Protein AF-A0A521DB91-F1 (afdb_monomer_lite)

pLDDT: mean 90.23, std 8.07, range [60.72, 98.31]

Structure (mmCIF, N/CA/C/O backbone):
data_AF-A0A521DB91-F1
#
_entry.id   AF-A0A521DB91-F1
#
loop_
_atom_site.group_PDB
_atom_site.id
_atom_site.type_symbol
_atom_site.label_atom_id
_atom_site.label_alt_id
_atom_site.label_comp_id
_atom_site.label_asym_id
_atom_site.label_entity_id
_atom_site.label_seq_id
_atom_site.pdbx_PDB_ins_code
_atom_site.Cartn_x
_atom_site.Cartn_y
_atom_site.Cartn_z
_atom_site.occupancy
_atom_site.B_iso_or_equiv
_atom_site.auth_seq_id
_atom_site.auth_comp_id
_atom_site.auth_asym_id
_atom_site.auth_atom_id
_atom_site.pdbx_PDB_model_num
ATOM 1 N N . ARG A 1 1 ? 15.370 7.212 -3.036 1.00 86.00 1 ARG A N 1
ATOM 2 C CA . ARG A 1 1 ? 15.418 5.733 -3.172 1.00 86.00 1 ARG A CA 1
ATOM 3 C C . ARG A 1 1 ? 16.499 5.408 -4.202 1.00 86.00 1 ARG A C 1
ATOM 5 O O . ARG A 1 1 ? 16.695 6.258 -5.063 1.00 86.00 1 ARG A O 1
ATOM 12 N N . PRO A 1 2 ? 17.221 4.278 -4.116 1.00 95.06 2 PRO A N 1
ATOM 13 C CA . PRO A 1 2 ? 18.300 3.949 -5.055 1.00 95.06 2 PRO A CA 1
ATOM 14 C C . PRO A 1 2 ? 17.750 3.459 -6.412 1.00 95.06 2 PRO A C 1
ATOM 16 O O . PRO A 1 2 ? 18.061 2.363 -6.859 1.00 95.06 2 PRO A O 1
ATOM 19 N N . TYR A 1 3 ? 16.864 4.250 -7.023 1.00 94.81 3 TYR A N 1
ATOM 20 C CA . TYR A 1 3 ? 16.255 4.042 -8.338 1.00 94.81 3 TYR A CA 1
ATOM 21 C C . TYR A 1 3 ? 15.599 5.347 -8.817 1.00 94.81 3 TYR A C 1
ATOM 23 O O . TYR A 1 3 ? 15.254 6.216 -8.004 1.00 94.81 3 TYR A O 1
ATOM 31 N N . THR A 1 4 ? 15.399 5.493 -10.126 1.00 95.06 4 THR A N 1
ATOM 32 C CA . THR A 1 4 ? 14.787 6.695 -10.711 1.00 95.06 4 THR A CA 1
ATOM 33 C C . THR A 1 4 ? 13.262 6.670 -10.597 1.00 95.06 4 THR A C 1
ATOM 35 O O . THR A 1 4 ? 12.628 5.620 -10.503 1.00 95.06 4 THR A O 1
ATOM 38 N N . ARG A 1 5 ? 12.630 7.847 -10.640 1.00 91.75 5 ARG A N 1
ATOM 39 C CA . ARG A 1 5 ? 11.159 7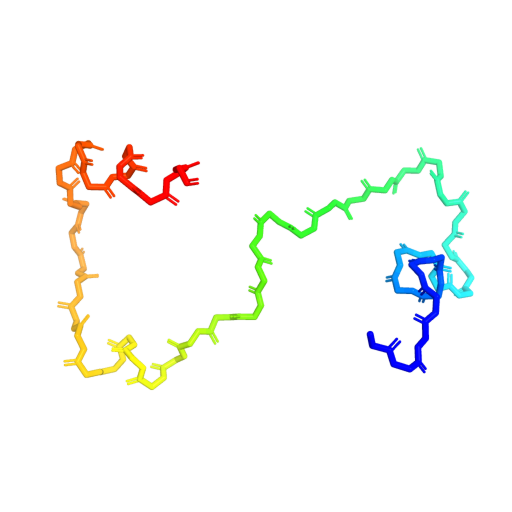.940 -10.679 1.00 91.75 5 ARG A CA 1
ATOM 40 C C . ARG A 1 5 ? 10.581 7.217 -11.895 1.00 91.75 5 ARG A C 1
ATOM 42 O O . ARG A 1 5 ? 9.535 6.595 -11.782 1.00 91.75 5 ARG A O 1
ATOM 49 N N . GLU A 1 6 ? 11.285 7.265 -13.021 1.00 91.62 6 GLU A N 1
ATOM 50 C CA . GLU A 1 6 ? 10.901 6.571 -14.248 1.00 91.62 6 GLU A CA 1
ATOM 51 C C . GLU A 1 6 ? 10.840 5.056 -14.044 1.00 91.62 6 GLU A C 1
ATOM 53 O O . GLU A 1 6 ? 9.808 4.457 -14.318 1.00 91.62 6 GLU A O 1
ATOM 58 N N . GLN A 1 7 ? 11.870 4.461 -13.432 1.00 91.81 7 GLN A N 1
ATOM 59 C CA . GLN A 1 7 ? 11.890 3.029 -13.112 1.00 91.81 7 GLN A CA 1
ATOM 60 C C . GLN A 1 7 ? 10.720 2.600 -12.210 1.00 91.81 7 GLN A C 1
ATOM 62 O O . GLN A 1 7 ? 10.245 1.473 -12.315 1.00 91.81 7 GLN A O 1
ATOM 67 N N . ALA A 1 8 ? 10.243 3.482 -11.326 1.00 92.06 8 ALA A N 1
ATOM 68 C CA . ALA A 1 8 ? 9.118 3.185 -10.439 1.00 92.06 8 ALA A CA 1
ATOM 69 C C . ALA A 1 8 ? 7.745 3.397 -11.089 1.00 92.06 8 ALA A C 1
ATOM 71 O O . ALA A 1 8 ? 6.816 2.631 -10.836 1.00 92.06 8 ALA A O 1
ATOM 72 N N . CYS A 1 9 ? 7.595 4.449 -11.892 1.00 92.75 9 CYS A N 1
ATOM 73 C CA . CYS A 1 9 ? 6.311 4.822 -12.480 1.00 92.75 9 CYS A CA 1
ATOM 74 C C . CYS A 1 9 ? 6.046 4.111 -13.817 1.00 92.75 9 CYS A C 1
ATOM 76 O O . CYS A 1 9 ? 4.883 3.830 -14.131 1.00 92.75 9 CYS A O 1
ATOM 78 N N . PHE A 1 10 ? 7.100 3.791 -14.571 1.00 92.69 10 PHE A N 1
ATOM 79 C CA . PHE A 1 10 ? 7.058 3.263 -15.936 1.00 92.69 10 PHE A CA 1
ATOM 80 C C . PHE A 1 10 ? 7.993 2.046 -16.083 1.00 92.69 10 PHE A C 1
ATOM 82 O O . PHE A 1 10 ? 9.051 2.135 -16.703 1.00 92.69 10 PHE A O 1
ATOM 89 N N . PRO A 1 11 ? 7.638 0.892 -15.489 1.00 89.38 11 PRO A N 1
ATOM 90 C CA . PRO A 1 11 ? 8.413 -0.333 -15.669 1.00 89.38 11 PRO A CA 1
ATOM 91 C C . PRO A 1 11 ? 8.366 -0.818 -17.134 1.00 89.38 11 PRO A C 1
ATOM 93 O O . PRO A 1 11 ? 7.449 -0.442 -17.872 1.00 89.38 11 PRO A O 1
ATOM 96 N N . PRO A 1 12 ? 9.306 -1.683 -17.565 1.00 86.62 12 PRO A N 1
ATOM 97 C CA . PRO A 1 12 ? 9.322 -2.229 -18.923 1.00 86.62 12 PRO A CA 1
ATOM 98 C C . PRO A 1 12 ? 7.967 -2.829 -19.325 1.00 86.62 12 PRO A C 1
ATOM 100 O O . PRO A 1 12 ? 7.373 -3.592 -18.566 1.00 86.62 12 PRO A O 1
ATOM 103 N N . GLY A 1 13 ? 7.474 -2.472 -20.513 1.00 83.19 13 GLY A N 1
ATOM 104 C CA . GLY A 1 13 ? 6.143 -2.866 -21.000 1.00 83.19 13 GLY A CA 1
ATOM 105 C C . GLY A 1 13 ? 5.015 -1.886 -20.650 1.00 83.19 13 GLY A C 1
ATOM 106 O O . GLY A 1 13 ? 3.923 -2.007 -21.200 1.00 83.19 13 GLY A O 1
ATOM 107 N N . SER A 1 14 ? 5.268 -0.881 -19.804 1.00 85.06 14 SER A N 1
ATOM 108 C CA . SER A 1 14 ? 4.361 0.255 -19.603 1.00 85.06 14 SER A CA 1
ATOM 109 C C . SER A 1 14 ? 4.633 1.334 -20.651 1.00 85.06 14 SER A C 1
ATOM 111 O O . SER A 1 14 ? 5.730 1.882 -20.706 1.00 85.06 14 SER A O 1
ATOM 113 N N . MET A 1 15 ? 3.638 1.660 -21.479 1.00 75.31 15 MET A N 1
ATOM 114 C CA . MET A 1 15 ? 3.786 2.667 -22.544 1.00 75.31 15 MET A CA 1
ATOM 115 C C . MET A 1 15 ? 3.591 4.110 -22.045 1.00 75.31 15 MET A C 1
ATOM 117 O O . MET A 1 15 ? 3.759 5.052 -22.810 1.00 75.31 15 MET A O 1
ATOM 121 N N . GLY A 1 16 ? 3.191 4.298 -20.781 1.00 78.75 16 GLY A N 1
ATOM 122 C CA . GLY A 1 16 ? 2.967 5.617 -20.175 1.00 78.75 16 GLY A CA 1
ATOM 123 C C . GLY A 1 16 ? 1.763 6.406 -20.710 1.00 78.75 16 GLY A C 1
ATOM 124 O O . GLY A 1 16 ? 1.485 7.480 -20.190 1.00 78.75 16 GLY A O 1
ATOM 125 N N . VAL A 1 17 ? 1.041 5.878 -21.706 1.00 85.75 17 VAL A N 1
ATOM 126 C CA . VAL A 1 17 ? -0.093 6.550 -22.370 1.00 85.75 17 VAL A CA 1
ATOM 127 C C . VAL A 1 17 ? -1.404 6.404 -21.588 1.00 85.75 17 VAL A C 1
ATOM 129 O O . VAL A 1 17 ? -2.216 7.320 -21.584 1.00 85.75 17 VAL A O 1
ATOM 132 N N . ASP A 1 18 ? -1.584 5.282 -20.885 1.00 88.69 18 ASP A N 1
ATOM 133 C CA . ASP A 1 18 ? -2.737 5.002 -20.019 1.00 88.69 18 ASP A CA 1
ATOM 134 C C . ASP A 1 18 ? -2.247 4.561 -18.631 1.00 88.69 18 ASP A C 1
ATOM 136 O O . ASP A 1 18 ? -2.126 3.377 -18.306 1.00 88.69 18 ASP A O 1
ATOM 140 N N . LYS A 1 19 ? -1.807 5.542 -17.838 1.00 90.38 19 LYS A N 1
ATOM 141 C CA . LYS A 1 19 ? -1.191 5.296 -16.533 1.00 90.38 19 LYS A CA 1
ATOM 142 C C . LYS A 1 19 ? -2.240 5.344 -15.426 1.00 90.38 19 LYS A C 1
ATOM 144 O O . LYS A 1 19 ? -2.659 6.419 -15.008 1.00 90.38 19 LYS A O 1
ATOM 149 N N . TYR A 1 20 ? -2.542 4.185 -14.847 1.00 90.25 20 TYR A N 1
ATOM 150 C CA . TYR A 1 20 ? -3.221 4.126 -13.555 1.00 90.25 20 TYR A CA 1
ATOM 151 C C . TYR A 1 20 ? -2.255 4.477 -12.412 1.00 90.25 20 TYR A C 1
ATOM 153 O O . TYR A 1 20 ? -1.158 3.910 -12.301 1.00 90.25 20 TYR A O 1
ATOM 161 N N . TRP A 1 21 ? -2.670 5.410 -11.557 1.00 92.12 21 TRP A N 1
ATOM 162 C CA . TRP A 1 21 ? -1.941 5.812 -10.358 1.00 92.12 21 TRP A CA 1
ATOM 163 C C . TRP A 1 21 ? -2.513 5.113 -9.133 1.00 92.12 21 TRP A C 1
ATOM 165 O O . TRP A 1 21 ? -3.713 5.168 -8.885 1.00 92.12 21 TRP A O 1
ATOM 175 N N . SER A 1 22 ? -1.644 4.495 -8.335 1.00 94.12 22 SER A N 1
ATOM 176 C CA . SER A 1 22 ? -2.031 4.038 -7.003 1.00 94.12 22 SER A CA 1
ATOM 177 C C . SER A 1 22 ? -2.403 5.264 -6.155 1.00 94.12 22 SER A C 1
ATOM 179 O O . SER A 1 22 ? -1.528 6.103 -5.937 1.00 94.12 22 SER A O 1
ATOM 181 N N . PRO A 1 23 ? -3.657 5.390 -5.678 1.00 92.69 23 PRO A N 1
ATOM 182 C CA . PRO A 1 23 ? -4.104 6.578 -4.943 1.00 92.69 23 PRO A CA 1
ATOM 183 C C . PRO A 1 23 ? -3.476 6.677 -3.549 1.00 92.69 23 PRO A C 1
ATOM 185 O O . PRO A 1 23 ? -3.403 7.756 -2.974 1.00 92.69 23 PRO A O 1
ATOM 188 N N . VAL A 1 24 ? -3.001 5.550 -3.014 1.00 93.69 24 VAL A N 1
ATOM 189 C CA . VAL A 1 24 ? -2.321 5.455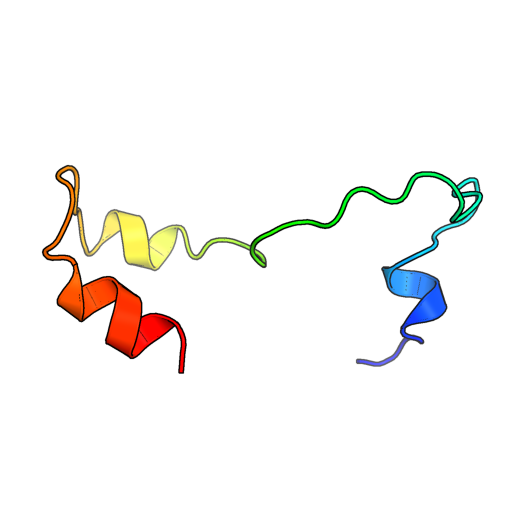 -1.723 1.00 93.69 24 VAL A CA 1
ATOM 190 C C . VAL A 1 24 ? -1.048 4.624 -1.851 1.00 93.69 24 VAL A C 1
ATOM 192 O O . VAL A 1 24 ? -0.881 3.825 -2.778 1.00 93.69 24 VAL A O 1
ATOM 195 N N . ASN A 1 25 ? -0.130 4.819 -0.906 1.00 93.94 25 ASN A N 1
ATOM 196 C CA . ASN A 1 25 ? 1.072 4.002 -0.770 1.00 93.94 25 ASN A CA 1
ATOM 197 C C . ASN A 1 25 ? 0.732 2.655 -0.091 1.00 93.94 25 ASN A C 1
ATOM 199 O O . ASN A 1 25 ? -0.431 2.310 0.113 1.00 93.94 25 ASN A O 1
ATOM 203 N N . ARG A 1 26 ? 1.748 1.863 0.257 1.00 96.81 26 ARG A N 1
ATOM 204 C CA . ARG A 1 26 ? 1.575 0.619 1.014 1.00 96.81 26 ARG A CA 1
ATOM 205 C C . ARG A 1 26 ? 0.835 0.878 2.338 1.00 96.81 26 ARG A C 1
ATOM 207 O O . ARG A 1 26 ? 1.266 1.724 3.113 1.00 96.81 26 ARG A O 1
ATOM 214 N N . VAL A 1 27 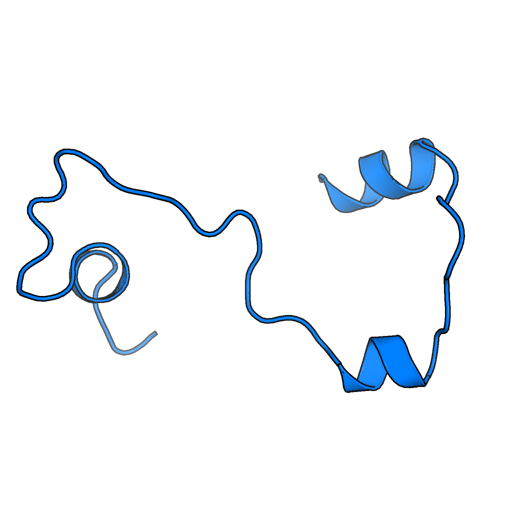? -0.222 0.104 2.584 1.00 96.19 27 VAL A N 1
ATOM 215 C CA . VAL A 1 27 ? -1.040 0.142 3.808 1.00 96.19 27 VAL A CA 1
ATOM 216 C C . VAL A 1 27 ? -0.255 -0.388 5.014 1.00 96.19 27 VAL A C 1
ATOM 218 O O . VAL A 1 27 ? 0.469 -1.381 4.895 1.00 96.19 27 VAL A O 1
ATOM 221 N N . ASP A 1 28 ? -0.415 0.260 6.173 1.00 97.56 28 ASP A N 1
ATOM 222 C CA . ASP A 1 28 ? 0.066 -0.244 7.464 1.00 97.56 28 ASP A CA 1
ATOM 223 C C . ASP A 1 28 ? -0.987 -1.155 8.107 1.00 97.56 28 ASP A C 1
ATOM 225 O O . ASP A 1 28 ? -1.929 -0.706 8.761 1.00 97.56 28 ASP A O 1
ATOM 229 N N . ASN A 1 29 ? -0.814 -2.461 7.912 1.00 97.56 29 ASN A N 1
ATOM 230 C CA . ASN A 1 29 ? -1.742 -3.456 8.443 1.00 97.56 29 ASN A CA 1
ATOM 231 C C . ASN A 1 29 ? -1.674 -3.554 9.976 1.00 97.56 29 ASN A C 1
ATOM 233 O O . ASN A 1 29 ? -2.705 -3.650 10.630 1.00 97.56 29 ASN A O 1
ATOM 237 N N . ALA A 1 30 ? -0.475 -3.488 10.566 1.00 98.31 30 ALA A N 1
ATOM 238 C C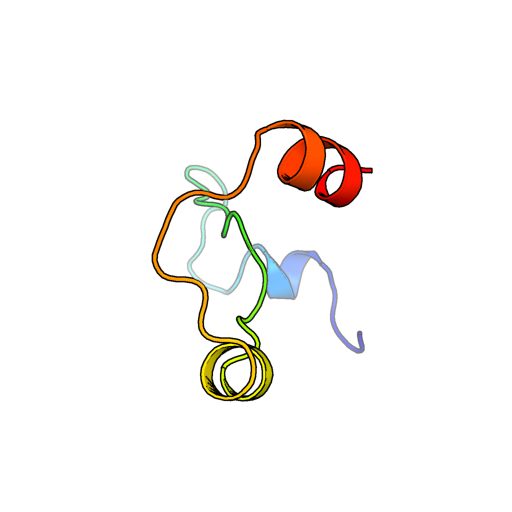A . ALA A 1 30 ? -0.308 -3.682 12.007 1.00 98.31 30 ALA A CA 1
ATOM 239 C C . ALA A 1 30 ? -0.907 -2.522 12.814 1.00 98.31 30 ALA A C 1
ATOM 241 O O . ALA A 1 30 ? -1.400 -2.733 13.924 1.00 98.31 30 ALA A O 1
ATOM 242 N N . TYR A 1 31 ? -0.866 -1.300 12.275 1.00 97.75 31 TYR A N 1
ATOM 243 C CA . TYR A 1 31 ? -1.587 -0.175 12.860 1.00 97.75 31 TYR A CA 1
ATOM 244 C C . TYR A 1 31 ? -3.102 -0.390 12.802 1.00 97.75 31 TYR A C 1
ATOM 246 O O . TYR A 1 31 ? -3.766 -0.197 13.822 1.00 97.75 31 TYR A O 1
ATOM 254 N N . GLY A 1 32 ? -3.629 -0.832 11.655 1.00 97.56 32 GLY A N 1
ATOM 255 C CA . GLY A 1 32 ? -5.055 -1.125 11.483 1.00 97.56 32 GLY A CA 1
ATOM 256 C C . GLY A 1 32 ? -5.567 -2.186 12.460 1.00 97.56 32 GLY A C 1
ATOM 257 O O . GLY A 1 32 ? -6.599 -1.985 13.095 1.00 97.56 32 GLY A O 1
ATOM 258 N N . ASP A 1 33 ? -4.799 -3.257 12.670 1.00 98.12 33 ASP A N 1
ATOM 259 C CA . ASP A 1 33 ? -5.154 -4.327 13.614 1.00 98.12 33 ASP A CA 1
ATOM 260 C C . ASP A 1 33 ? -5.200 -3.844 15.075 1.00 98.12 33 ASP A C 1
ATOM 262 O O . ASP A 1 33 ? -5.971 -4.356 15.887 1.00 98.12 33 ASP A O 1
ATOM 266 N N . ARG A 1 34 ? -4.369 -2.856 15.433 1.00 98.06 34 ARG A N 1
ATOM 267 C CA . ARG A 1 34 ? -4.302 -2.287 16.792 1.00 98.06 34 ARG A CA 1
ATOM 268 C C . ARG A 1 34 ? -5.299 -1.148 17.021 1.00 98.06 34 ARG A C 1
ATOM 270 O O . ARG A 1 34 ? -5.619 -0.870 18.173 1.00 98.06 34 ARG A O 1
ATOM 277 N N . ASN A 1 35 ? -5.773 -0.497 15.957 1.00 95.94 35 ASN A N 1
ATOM 278 C CA . ASN A 1 35 ? -6.636 0.687 16.001 1.00 95.94 35 ASN A CA 1
ATOM 279 C C . ASN A 1 35 ? -7.859 0.479 15.097 1.00 95.94 35 ASN A C 1
ATOM 281 O O . ASN A 1 35 ? -7.988 1.093 14.038 1.00 95.94 35 ASN A O 1
ATOM 285 N N . LEU A 1 36 ? -8.753 -0.423 15.504 1.00 96.31 36 LEU A N 1
ATOM 286 C CA . LEU A 1 36 ? -9.907 -0.807 14.697 1.00 96.31 36 LEU A CA 1
ATOM 287 C C . LEU A 1 36 ? -10.923 0.341 14.581 1.00 96.31 36 LEU A C 1
ATOM 289 O O . LEU A 1 36 ? -11.647 0.643 15.530 1.00 96.31 36 LEU A O 1
ATOM 293 N N . ILE A 1 37 ? -11.020 0.922 13.386 1.00 94.75 37 ILE A N 1
ATOM 294 C CA . ILE A 1 37 ?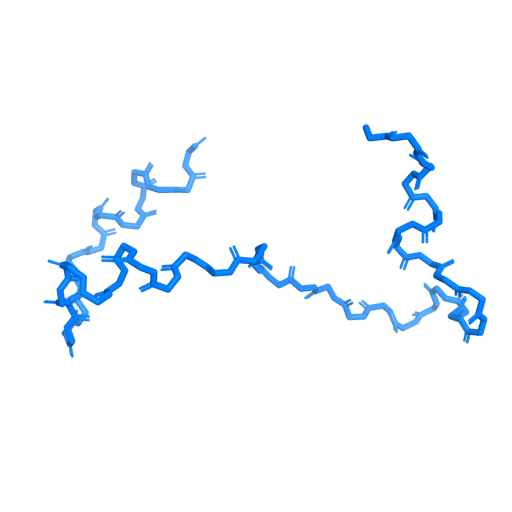 -12.031 1.916 13.012 1.00 94.75 37 ILE A CA 1
ATOM 295 C C . ILE A 1 37 ? -12.820 1.350 11.831 1.00 94.75 37 ILE A C 1
ATOM 297 O O . ILE A 1 37 ? -12.298 1.208 10.729 1.00 94.75 37 ILE A O 1
ATOM 301 N N . CYS A 1 38 ? -14.080 0.990 12.069 1.00 96.50 38 CYS A N 1
ATOM 302 C CA . CYS A 1 38 ? -14.953 0.344 11.080 1.00 96.50 38 CYS A CA 1
ATOM 303 C C . CYS A 1 38 ? -16.177 1.189 10.692 1.00 96.50 38 CYS A C 1
ATOM 305 O O . CYS A 1 38 ? -17.083 0.708 10.014 1.00 96.50 38 CYS A O 1
ATOM 307 N N . THR A 1 39 ? -16.198 2.454 11.106 1.00 95.94 39 THR A N 1
ATOM 308 C CA . THR A 1 39 ? -17.190 3.459 10.718 1.00 95.94 39 THR A CA 1
ATOM 309 C C . THR A 1 39 ? -16.474 4.661 10.131 1.00 95.94 39 THR A C 1
ATOM 311 O O . THR A 1 39 ? -15.323 4.920 10.474 1.00 95.94 39 THR A O 1
ATOM 314 N N . CYS A 1 40 ? -17.152 5.414 9.270 1.00 94.19 40 CYS A N 1
ATOM 315 C CA . CYS A 1 40 ? -16.594 6.646 8.730 1.00 94.19 40 CYS A CA 1
ATOM 316 C C . CYS A 1 40 ? -16.278 7.626 9.878 1.00 94.19 40 CYS A C 1
ATOM 318 O O . CYS A 1 40 ? -17.192 7.947 10.645 1.00 94.19 40 CYS A O 1
ATOM 320 N N . PRO A 1 41 ? -15.024 8.086 10.036 1.00 91.38 41 PRO A N 1
ATOM 321 C CA . PRO A 1 41 ? -14.714 9.190 10.931 1.00 91.38 41 PRO A CA 1
ATOM 322 C C . PRO A 1 41 ? -15.316 10.517 10.416 1.00 91.38 41 PRO A C 1
ATOM 324 O O . PRO A 1 41 ? -15.754 10.597 9.263 1.00 91.38 41 PRO A O 1
ATOM 327 N N . PRO A 1 42 ? -15.380 11.561 11.265 1.00 94.38 42 PRO A N 1
ATOM 328 C CA . PRO A 1 42 ? -15.834 12.896 10.868 1.00 94.38 42 PRO A CA 1
ATOM 329 C C . PRO A 1 42 ? -15.005 13.486 9.718 1.00 94.38 42 PRO A C 1
ATOM 331 O O . PRO A 1 42 ? -13.825 13.171 9.591 1.00 94.38 42 PRO A O 1
ATOM 334 N N . MET A 1 43 ? -15.592 14.382 8.917 1.00 91.06 43 MET A N 1
ATOM 335 C CA . MET A 1 43 ? -14.917 14.944 7.736 1.00 91.06 43 MET A CA 1
ATOM 336 C C . MET A 1 43 ? -13.618 15.683 8.068 1.00 91.06 43 MET A C 1
ATOM 338 O O . MET A 1 43 ? -12.628 15.482 7.369 1.00 91.06 43 MET A O 1
ATOM 342 N N . ASP A 1 44 ? -13.595 16.422 9.176 1.00 92.31 44 ASP A N 1
ATOM 343 C CA . ASP A 1 44 ? -12.425 17.163 9.662 1.00 92.31 44 ASP A CA 1
ATOM 344 C C . ASP A 1 44 ? -11.183 16.262 9.809 1.00 92.31 44 ASP A C 1
ATOM 346 O O . ASP A 1 44 ? -10.062 16.681 9.542 1.00 92.31 44 ASP A O 1
ATOM 350 N N . THR A 1 45 ? -11.374 14.976 10.142 1.00 88.25 45 THR A N 1
ATOM 351 C CA . THR A 1 45 ? -10.260 14.015 10.260 1.00 88.25 45 THR A CA 1
ATOM 352 C C . THR A 1 45 ? -9.565 13.725 8.929 1.00 88.25 45 THR A C 1
ATOM 354 O O . THR A 1 45 ? -8.391 13.357 8.911 1.00 88.25 45 THR A O 1
ATOM 357 N N . TYR A 1 46 ? -10.274 13.871 7.807 1.00 85.69 46 TYR A N 1
ATOM 358 C CA . TYR A 1 46 ? -9.699 13.721 6.473 1.00 85.69 46 TYR A CA 1
ATOM 359 C C . TYR A 1 46 ? -9.018 15.003 5.999 1.00 85.69 46 TYR A C 1
ATOM 361 O O . TYR A 1 46 ? -8.059 14.912 5.237 1.00 85.69 46 TYR A O 1
ATOM 369 N N . GLU A 1 47 ? -9.498 16.170 6.439 1.00 87.75 47 GLU A N 1
ATOM 370 C CA . GLU A 1 47 ? -8.889 17.464 6.116 1.00 87.75 47 GLU A CA 1
ATOM 371 C C . GLU A 1 47 ? -7.489 17.561 6.730 1.00 87.75 47 GLU A C 1
ATOM 373 O O . GLU A 1 47 ? -6.534 17.834 6.008 1.00 87.75 47 GLU A O 1
ATOM 378 N N . GLU A 1 48 ? -7.339 17.193 8.008 1.00 78.31 48 GLU A N 1
ATOM 379 C CA . GLU A 1 48 ? -6.030 17.132 8.681 1.00 78.31 48 GLU A CA 1
ATOM 380 C C . GLU A 1 48 ? -5.052 16.151 8.012 1.00 78.31 48 GLU A C 1
ATOM 382 O O . GLU A 1 48 ? -3.844 16.365 8.028 1.00 78.31 48 GLU A O 1
ATOM 387 N N . ALA A 1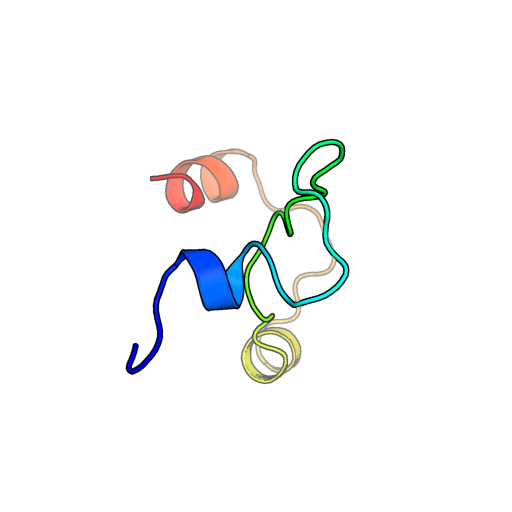 49 ? -5.551 15.060 7.423 1.00 71.25 49 ALA A N 1
ATOM 388 C CA . ALA A 1 49 ? -4.716 14.050 6.769 1.00 71.25 49 ALA A CA 1
ATOM 389 C C . ALA A 1 49 ? -4.304 14.417 5.330 1.00 71.25 49 ALA A C 1
ATOM 391 O O . ALA A 1 49 ? -3.453 13.733 4.751 1.00 71.25 49 ALA A O 1
ATOM 392 N N . ALA A 1 50 ? -4.947 15.423 4.729 1.00 65.56 50 ALA A N 1
ATOM 393 C CA . ALA A 1 50 ? -4.698 15.866 3.359 1.00 65.56 50 ALA A CA 1
ATOM 394 C C . ALA A 1 50 ? -3.649 16.990 3.253 1.00 65.56 50 ALA A C 1
ATOM 396 O O . ALA A 1 50 ? -3.198 17.276 2.139 1.00 65.56 50 ALA A O 1
ATOM 397 N N . GLU A 1 51 ? -3.273 17.604 4.380 1.00 60.72 51 GLU A N 1
ATOM 398 C CA . GLU A 1 51 ? -2.166 18.568 4.507 1.00 60.72 51 GLU A CA 1
ATOM 399 C C . GLU A 1 51 ? -0.796 17.877 4.650 1.00 60.72 51 GLU A C 1
ATOM 401 O O . GLU A 1 51 ? 0.181 18.394 4.054 1.00 60.72 51 GLU A O 1
#

Organism: NCBI:txid686389

Radius of gyration: 16.47 Å; chains: 1; bounding box: 36×23×39 Å

InterPro domains:
  IPR020581 Glycine cleavage system P protein [PTHR11773] (1-46)

Sequence (51 aa):
RPYTREQACFPPGSMGVDKYWSPVNRVDNAYGDRNLICTCPPMDTYEEAAE

Secondary structure (DSSP, 8-state):
--S-HHHHHS-TT--SSS-PPPSS----HHHHHHS---SPPPTHHHHHHH-

Foldseek 3Di:
DPDDPCCVQPPPPRPVPDGDDDPDDDDDVVVCVVDPDPDDDDPVVVVVVVD